Protein AF-A0A933MMJ8-F1 (afdb_monomer_lite)

Structure (mmCIF, N/CA/C/O backbone):
data_AF-A0A933MMJ8-F1
#
_entry.id   AF-A0A933MMJ8-F1
#
loop_
_atom_site.group_PDB
_atom_site.id
_atom_site.type_symbol
_atom_site.label_atom_id
_atom_site.label_alt_id
_atom_site.label_comp_id
_atom_site.label_asym_id
_atom_site.label_entity_id
_atom_site.label_seq_id
_atom_site.pdbx_PDB_ins_code
_atom_site.Cartn_x
_atom_site.Cartn_y
_atom_site.Cartn_z
_atom_site.occupancy
_atom_site.B_iso_or_equiv
_atom_site.auth_seq_id
_atom_site.auth_comp_id
_atom_site.auth_asym_id
_atom_site.auth_atom_id
_atom_site.pdbx_PDB_model_num
ATOM 1 N N . MET A 1 1 ? 19.263 -3.799 -28.743 1.00 62.88 1 MET A N 1
ATOM 2 C CA . MET A 1 1 ? 19.935 -3.629 -27.432 1.00 62.88 1 MET A CA 1
ATOM 3 C C . MET A 1 1 ? 19.256 -2.614 -26.511 1.00 62.88 1 MET A C 1
ATOM 5 O O . MET A 1 1 ? 18.831 -3.026 -25.442 1.00 62.88 1 MET A O 1
ATOM 9 N N . VAL A 1 2 ? 19.117 -1.322 -26.855 1.00 70.44 2 VAL A N 1
ATOM 10 C CA . VAL A 1 2 ? 18.408 -0.352 -25.975 1.00 70.44 2 VAL A CA 1
ATOM 11 C C . VAL A 1 2 ? 16.904 -0.647 -25.903 1.00 70.44 2 VAL A C 1
ATOM 13 O O . VAL A 1 2 ? 16.328 -0.681 -24.820 1.00 70.44 2 VAL A O 1
ATOM 16 N N . THR A 1 3 ? 16.285 -0.968 -27.039 1.00 77.81 3 THR A N 1
ATOM 17 C CA . THR A 1 3 ? 14.854 -1.300 -27.131 1.00 77.81 3 THR A CA 1
ATOM 18 C C . THR A 1 3 ? 14.475 -2.550 -26.331 1.00 77.81 3 THR A C 1
ATOM 20 O O . THR A 1 3 ? 13.428 -2.571 -25.692 1.00 77.81 3 THR A O 1
ATOM 23 N N . ASP A 1 4 ? 15.342 -3.566 -26.303 1.00 85.69 4 ASP A N 1
ATOM 24 C CA . ASP A 1 4 ? 15.097 -4.813 -25.563 1.00 85.69 4 ASP A CA 1
ATOM 25 C C . ASP A 1 4 ? 15.121 -4.577 -24.050 1.00 85.69 4 ASP A C 1
ATOM 27 O O . ASP A 1 4 ? 14.288 -5.106 -23.318 1.00 85.69 4 ASP A O 1
ATOM 31 N N . ARG A 1 5 ? 16.024 -3.703 -23.584 1.00 87.75 5 ARG A N 1
ATOM 32 C CA . ARG A 1 5 ? 16.092 -3.286 -22.177 1.00 87.75 5 ARG A CA 1
ATOM 33 C C . ARG A 1 5 ? 14.879 -2.462 -21.757 1.00 87.75 5 ARG A C 1
ATOM 35 O O . ARG A 1 5 ? 14.356 -2.685 -20.671 1.00 87.75 5 ARG A O 1
ATOM 42 N N . ILE A 1 6 ? 14.412 -1.552 -22.614 1.00 88.38 6 ILE A N 1
ATOM 43 C CA . ILE A 1 6 ? 13.202 -0.758 -22.349 1.00 88.38 6 ILE A CA 1
ATOM 44 C C . ILE A 1 6 ? 11.975 -1.671 -22.245 1.00 88.38 6 ILE A C 1
ATOM 46 O O . ILE A 1 6 ? 11.203 -1.537 -21.300 1.00 88.38 6 ILE A O 1
ATOM 50 N N . ARG A 1 7 ? 11.820 -2.636 -23.161 1.00 88.56 7 ARG A N 1
ATOM 51 C CA . ARG A 1 7 ? 10.717 -3.611 -23.108 1.00 88.56 7 ARG A CA 1
ATOM 52 C C . ARG A 1 7 ? 10.775 -4.482 -21.856 1.00 88.56 7 ARG A C 1
ATOM 54 O O . ARG A 1 7 ? 9.754 -4.658 -21.200 1.00 88.56 7 ARG A O 1
ATOM 61 N N . ALA A 1 8 ? 11.958 -4.984 -21.502 1.00 91.38 8 ALA A N 1
ATOM 62 C CA . ALA A 1 8 ? 12.141 -5.765 -20.282 1.00 91.38 8 ALA A CA 1
ATOM 63 C C . ALA A 1 8 ? 11.770 -4.951 -19.031 1.00 91.38 8 ALA A C 1
ATOM 65 O O . ALA A 1 8 ? 11.016 -5.431 -18.189 1.00 91.38 8 ALA A O 1
ATOM 66 N N . TYR A 1 9 ? 12.223 -3.696 -18.941 1.00 90.25 9 TYR A N 1
ATOM 67 C CA . TYR A 1 9 ? 11.858 -2.795 -17.847 1.00 90.25 9 TYR A CA 1
ATOM 68 C C . TYR A 1 9 ? 10.345 -2.548 -17.772 1.00 90.25 9 TYR A C 1
ATOM 70 O O . TYR A 1 9 ? 9.763 -2.651 -16.697 1.00 90.25 9 TYR A O 1
ATOM 78 N N . GLN A 1 10 ? 9.695 -2.257 -18.902 1.00 89.25 10 GLN A N 1
ATOM 79 C CA . GLN A 1 10 ? 8.247 -2.032 -18.946 1.00 89.25 10 GLN A CA 1
ATOM 80 C C . GLN A 1 10 ? 7.465 -3.267 -18.495 1.00 89.25 10 GLN A C 1
ATOM 82 O O . GLN A 1 10 ? 6.523 -3.127 -17.718 1.00 89.25 10 GLN A O 1
ATOM 87 N N . SER A 1 11 ? 7.881 -4.461 -18.929 1.00 91.94 11 SER A N 1
ATOM 88 C CA . SER A 1 11 ? 7.278 -5.723 -18.494 1.00 91.94 11 SER A CA 1
ATOM 89 C C . SER A 1 11 ? 7.419 -5.915 -16.985 1.00 91.94 11 SER A C 1
ATOM 91 O O . S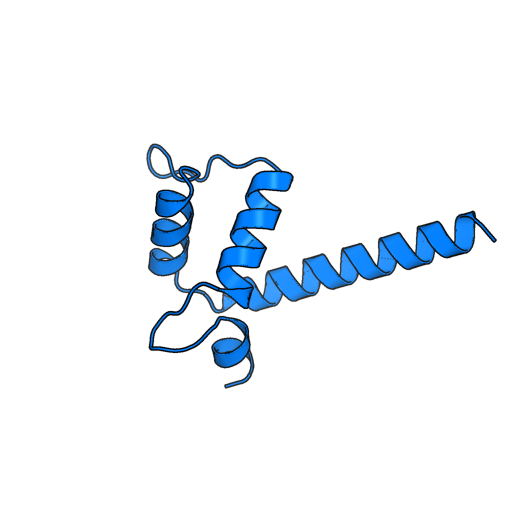ER A 1 11 ? 6.432 -6.197 -16.319 1.00 91.94 11 SER A O 1
ATOM 93 N N . LEU A 1 12 ? 8.618 -5.708 -16.433 1.00 91.88 12 LEU A N 1
ATOM 94 C CA . LEU A 1 12 ? 8.858 -5.834 -14.993 1.00 91.88 12 LEU A CA 1
ATOM 95 C C . LEU A 1 12 ? 8.053 -4.810 -14.187 1.00 91.88 12 LEU A C 1
ATOM 97 O O . LEU A 1 12 ? 7.449 -5.166 -13.180 1.00 91.88 12 LEU A O 1
ATOM 101 N N . ARG A 1 13 ? 7.994 -3.551 -14.643 1.00 86.56 13 ARG A N 1
ATOM 102 C CA . ARG A 1 13 ? 7.186 -2.505 -13.997 1.00 86.56 13 ARG A CA 1
ATOM 103 C C . ARG A 1 13 ? 5.701 -2.862 -14.017 1.00 86.56 13 ARG A C 1
ATOM 105 O O . ARG A 1 13 ? 5.016 -2.635 -13.026 1.00 86.56 13 ARG A O 1
ATOM 112 N N . HIS A 1 14 ? 5.206 -3.407 -15.126 1.00 88.88 14 HIS A N 1
ATOM 113 C CA . HIS A 1 14 ? 3.814 -3.829 -15.242 1.00 88.88 14 HIS A CA 1
ATOM 114 C C . HIS A 1 14 ? 3.489 -4.974 -14.278 1.00 88.88 14 HIS A C 1
ATOM 116 O O . HIS A 1 14 ? 2.582 -4.827 -13.466 1.00 88.88 14 HIS A O 1
ATOM 122 N N . THR A 1 15 ? 4.290 -6.041 -14.287 1.00 91.06 15 THR A N 1
ATOM 123 C CA . THR A 1 15 ? 4.129 -7.169 -13.359 1.00 91.06 15 THR A CA 1
ATOM 124 C C . THR A 1 15 ? 4.228 -6.725 -11.899 1.00 91.06 15 THR A C 1
ATOM 126 O O . THR A 1 15 ? 3.448 -7.178 -11.067 1.00 91.06 15 THR A O 1
ATOM 129 N N . GLY A 1 16 ? 5.134 -5.794 -11.578 1.00 88.31 16 GLY A N 1
ATOM 130 C CA . GLY A 1 16 ? 5.228 -5.208 -10.240 1.00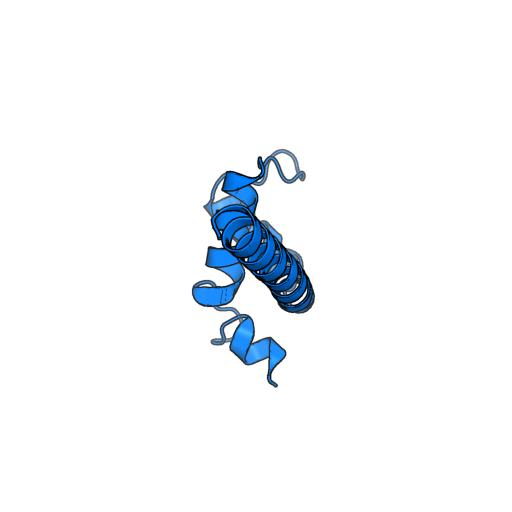 88.31 16 GLY A CA 1
ATOM 131 C C . GLY A 1 16 ? 3.941 -4.493 -9.819 1.00 88.31 16 GLY A C 1
ATOM 132 O O . GLY A 1 16 ? 3.451 -4.723 -8.718 1.00 88.31 16 GLY A O 1
ATOM 133 N N . LYS A 1 17 ? 3.345 -3.686 -10.708 1.00 86.62 17 LYS A N 1
ATOM 134 C CA . LYS A 1 17 ? 2.064 -3.012 -10.435 1.00 86.62 17 LYS A CA 1
ATOM 135 C C . LYS A 1 17 ? 0.919 -4.000 -10.213 1.00 86.62 17 LYS A C 1
ATOM 137 O O . LYS A 1 17 ? 0.123 -3.793 -9.303 1.00 86.62 17 LYS A O 1
ATOM 142 N N . GLU A 1 18 ? 0.836 -5.057 -11.019 1.00 90.38 18 GLU A N 1
ATOM 143 C CA . GLU A 1 18 ? -0.182 -6.102 -10.849 1.00 90.38 18 GLU A CA 1
ATOM 144 C C . GLU A 1 18 ? -0.036 -6.804 -9.497 1.00 90.38 18 GLU A C 1
ATOM 146 O O . GLU A 1 18 ? -1.006 -6.913 -8.751 1.00 90.38 18 GLU A O 1
ATOM 151 N N . PHE A 1 19 ? 1.187 -7.201 -9.143 1.00 89.44 19 PHE A N 1
ATOM 152 C CA . PHE A 1 19 ? 1.470 -7.855 -7.870 1.00 89.44 19 PHE A CA 1
ATOM 153 C C . PHE A 1 19 ? 1.142 -6.963 -6.664 1.00 89.44 19 PHE A C 1
ATOM 155 O O . PHE A 1 19 ? 0.438 -7.399 -5.754 1.00 89.44 19 PHE A O 1
ATOM 162 N N . CYS A 1 20 ? 1.574 -5.697 -6.676 1.00 90.00 20 CYS A N 1
ATOM 163 C CA . CYS A 1 20 ? 1.202 -4.738 -5.633 1.00 90.00 20 CYS A CA 1
ATOM 164 C C . CYS A 1 20 ? -0.321 -4.562 -5.552 1.00 90.00 20 CYS A C 1
ATOM 166 O O . CYS A 1 20 ? -0.875 -4.500 -4.459 1.00 90.00 20 CYS A O 1
ATOM 168 N N . GLY A 1 21 ? -1.012 -4.531 -6.694 1.00 89.31 21 GLY A N 1
ATOM 169 C CA . GLY A 1 21 ? -2.471 -4.474 -6.745 1.00 89.31 21 GLY A CA 1
ATOM 170 C C . GLY A 1 21 ? -3.146 -5.657 -6.046 1.00 89.31 21 GLY A C 1
ATOM 171 O O . GLY A 1 21 ? -4.126 -5.448 -5.335 1.00 89.31 21 GLY A O 1
ATOM 172 N N . GLU A 1 22 ? -2.623 -6.876 -6.200 1.00 91.69 22 GLU A N 1
ATOM 173 C CA . GLU A 1 22 ? -3.126 -8.059 -5.487 1.00 91.69 22 GLU A CA 1
ATOM 174 C C . GLU A 1 22 ? -2.860 -7.987 -3.980 1.00 91.69 22 GLU A C 1
ATOM 176 O O . GLU A 1 22 ? -3.771 -8.248 -3.194 1.00 91.69 22 GLU A O 1
ATOM 181 N N . LEU A 1 23 ? -1.661 -7.564 -3.566 1.00 91.50 23 LEU A N 1
ATOM 182 C CA . LEU A 1 23 ? -1.330 -7.368 -2.151 1.00 91.50 23 LEU A CA 1
ATOM 183 C C . LEU A 1 23 ? -2.286 -6.373 -1.486 1.00 91.50 23 LEU A C 1
ATOM 185 O O . LEU A 1 23 ? -2.856 -6.643 -0.434 1.00 91.50 23 LEU A O 1
ATOM 189 N N . LEU A 1 24 ? -2.536 -5.229 -2.121 1.00 90.56 24 LEU A N 1
ATOM 190 C CA . LEU A 1 24 ? -3.390 -4.195 -1.537 1.00 90.56 24 LEU A CA 1
ATOM 191 C C . LEU A 1 24 ? -4.849 -4.652 -1.328 1.00 90.56 24 LEU A C 1
ATOM 193 O O . LEU A 1 24 ? -5.559 -4.028 -0.541 1.00 90.56 24 LEU A O 1
ATOM 197 N N . LYS A 1 25 ? -5.308 -5.744 -1.962 1.00 91.62 25 LYS A N 1
ATOM 198 C CA . LYS A 1 25 ? -6.663 -6.291 -1.747 1.00 91.62 25 LYS A CA 1
ATOM 199 C C . LYS A 1 25 ? -6.859 -6.924 -0.373 1.00 91.62 25 LYS A C 1
ATOM 201 O O . LYS A 1 25 ? -8.001 -6.988 0.077 1.00 91.62 25 LYS A O 1
ATOM 206 N N . VAL A 1 26 ? -5.795 -7.393 0.286 1.00 93.12 26 VAL A N 1
ATOM 207 C CA . VAL A 1 26 ? -5.915 -7.973 1.638 1.00 93.12 26 VAL A CA 1
ATOM 208 C C . VAL A 1 26 ? -6.051 -6.904 2.719 1.00 93.12 26 VAL A C 1
ATOM 210 O O . VAL A 1 26 ? -6.368 -7.211 3.865 1.00 93.12 26 VAL A O 1
ATOM 213 N N . ILE A 1 27 ? -5.823 -5.640 2.363 1.00 94.12 27 ILE A N 1
ATOM 214 C CA . ILE A 1 27 ? -5.810 -4.538 3.311 1.00 94.12 27 I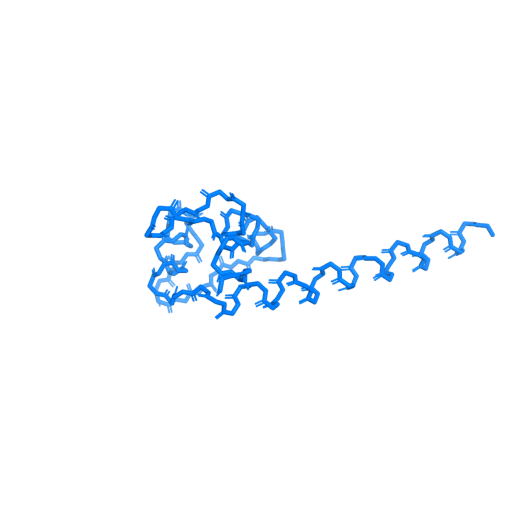LE A CA 1
ATOM 215 C C . ILE A 1 27 ? -7.247 -4.110 3.638 1.00 94.12 27 ILE A C 1
ATOM 217 O O . ILE A 1 27 ? -7.999 -3.711 2.742 1.00 94.12 27 ILE A O 1
ATOM 221 N N . PRO A 1 28 ? -7.626 -4.094 4.927 1.00 95.38 28 PRO A N 1
ATOM 222 C CA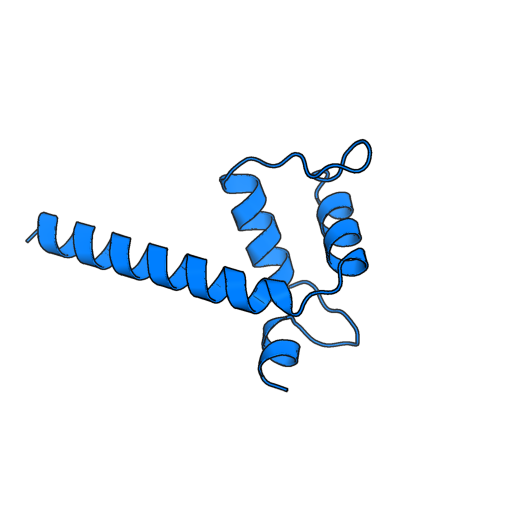 . PRO A 1 28 ? -8.895 -3.531 5.357 1.00 95.38 28 PRO A CA 1
ATOM 223 C C . PRO A 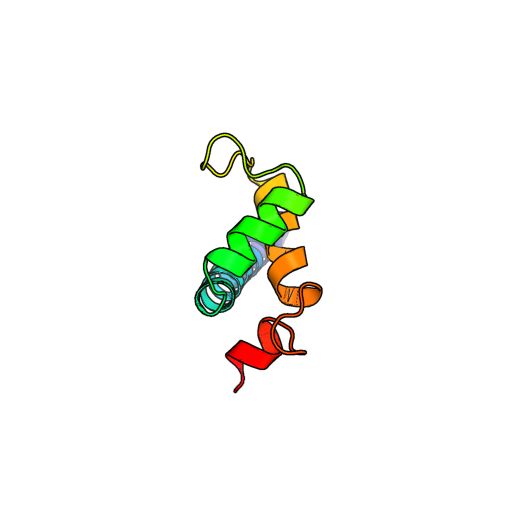1 28 ? -9.042 -2.052 4.973 1.00 95.38 28 PRO A C 1
ATOM 225 O O . PRO A 1 28 ? -8.099 -1.255 5.024 1.00 95.38 28 PRO A O 1
ATOM 228 N N . LYS A 1 29 ? -10.264 -1.656 4.608 1.00 94.25 29 LYS A N 1
ATOM 229 C CA . LYS A 1 29 ? -10.555 -0.295 4.131 1.00 94.25 29 LYS A CA 1
ATOM 230 C C . LYS A 1 29 ? -10.241 0.780 5.173 1.00 94.25 29 LYS A C 1
ATOM 232 O O . LYS A 1 29 ? -9.780 1.858 4.818 1.00 94.25 29 LYS A O 1
ATOM 237 N N . ASP A 1 30 ? -10.528 0.523 6.439 1.00 95.81 30 ASP A N 1
ATOM 238 C CA . ASP A 1 30 ? -10.242 1.429 7.550 1.00 95.81 30 ASP A CA 1
ATOM 239 C C . ASP A 1 30 ? -8.734 1.628 7.751 1.00 95.81 30 ASP A C 1
ATOM 241 O O . ASP A 1 30 ? -8.289 2.766 7.914 1.00 95.81 30 ASP A O 1
ATOM 245 N N . VAL A 1 31 ? -7.939 0.560 7.628 1.00 96.56 31 VAL A N 1
ATOM 246 C CA . VAL A 1 31 ? -6.472 0.649 7.626 1.00 96.56 31 VAL A CA 1
ATOM 247 C C . VAL A 1 31 ? -6.012 1.526 6.462 1.00 96.56 31 VAL A C 1
ATOM 249 O O . VAL A 1 31 ? -5.270 2.481 6.690 1.00 96.56 31 VAL A O 1
ATOM 252 N N . PHE A 1 32 ? -6.533 1.291 5.254 1.00 95.81 32 PHE A N 1
ATOM 253 C CA . PHE A 1 32 ? -6.228 2.108 4.076 1.00 95.81 32 PHE A CA 1
ATOM 254 C C . PHE A 1 32 ? -6.537 3.586 4.277 1.00 95.81 32 PHE A C 1
ATOM 256 O O . PHE A 1 32 ? -5.678 4.438 4.051 1.00 95.81 32 PHE A O 1
ATOM 263 N N . VAL A 1 33 ? -7.745 3.896 4.742 1.00 96.06 33 VAL A N 1
ATOM 264 C CA . VAL A 1 33 ? -8.159 5.277 4.991 1.00 96.06 33 VAL A CA 1
ATOM 265 C C . VAL A 1 33 ? -7.276 5.920 6.056 1.00 96.06 33 VAL A C 1
ATOM 267 O O . VAL A 1 33 ? -6.820 7.040 5.846 1.00 96.06 33 VAL A O 1
ATOM 270 N N . SER A 1 34 ? -6.979 5.221 7.156 1.00 96.62 34 SER A N 1
ATOM 271 C CA . SER A 1 34 ? -6.133 5.768 8.224 1.00 96.62 34 SER A CA 1
ATOM 272 C C . SER A 1 34 ? -4.722 6.096 7.730 1.00 96.62 34 SER A C 1
ATOM 274 O O . SER A 1 34 ? -4.202 7.170 8.018 1.00 96.62 34 SER A O 1
ATOM 276 N N . THR A 1 35 ? -4.122 5.232 6.909 1.00 96.50 35 THR A N 1
ATOM 277 C CA . THR A 1 35 ? -2.789 5.482 6.351 1.00 96.50 35 THR A CA 1
ATOM 278 C C . THR A 1 35 ? -2.810 6.594 5.304 1.00 96.50 35 THR A C 1
ATOM 280 O O . THR A 1 35 ? -1.940 7.461 5.318 1.00 96.50 35 THR A O 1
ATOM 283 N N . ALA A 1 36 ? -3.833 6.653 4.447 1.00 96.62 36 ALA A N 1
ATOM 284 C CA . ALA A 1 36 ? -3.993 7.767 3.513 1.00 96.62 36 ALA A CA 1
ATOM 285 C C . ALA A 1 36 ? -4.203 9.110 4.243 1.00 96.62 36 ALA A C 1
ATOM 287 O O . ALA A 1 36 ? -3.715 10.143 3.788 1.00 96.62 36 ALA A O 1
ATOM 288 N N . GLN A 1 37 ? -4.891 9.113 5.390 1.00 96.69 37 GLN A N 1
ATOM 289 C CA . GLN A 1 37 ? -5.031 10.292 6.251 1.00 96.69 37 GLN A CA 1
ATOM 290 C C . GLN A 1 37 ? -3.697 10.713 6.879 1.00 96.69 37 GLN A C 1
ATOM 292 O O . GLN A 1 37 ? -3.383 11.901 6.859 1.00 96.69 37 GLN A O 1
ATOM 297 N N . GLU A 1 38 ? -2.899 9.764 7.384 1.00 96.00 38 GLU A N 1
ATOM 298 C CA . GLU A 1 38 ? -1.555 10.021 7.933 1.00 96.00 38 GLU A CA 1
ATOM 299 C C . GLU A 1 38 ? -0.633 10.698 6.903 1.00 96.00 38 GLU A C 1
ATOM 301 O O . GLU A 1 38 ? 0.156 11.570 7.262 1.00 96.00 38 GLU A O 1
ATOM 306 N N . LEU A 1 39 ? -0.771 10.345 5.621 1.00 95.62 39 LEU A N 1
ATOM 307 C CA . LEU A 1 39 ? -0.018 10.946 4.514 1.00 95.62 39 LEU A CA 1
ATOM 308 C C . LEU A 1 39 ? -0.655 12.232 3.950 1.00 95.62 39 LEU A C 1
ATOM 310 O O . LEU A 1 39 ? -0.111 12.838 3.033 1.00 95.62 39 LEU A O 1
ATOM 314 N N . GLY A 1 40 ? -1.809 12.667 4.467 1.00 96.19 40 GLY A N 1
ATOM 315 C CA . GLY A 1 40 ? -2.522 13.848 3.964 1.00 96.19 40 GLY A CA 1
ATOM 316 C C . GLY A 1 40 ? -3.200 13.658 2.598 1.00 96.19 40 GLY A C 1
ATOM 317 O O . GLY A 1 40 ? -3.641 14.640 1.993 1.00 96.19 40 GLY A O 1
ATOM 318 N N . LEU A 1 41 ? -3.319 12.410 2.139 1.00 96.81 41 LEU A N 1
ATOM 319 C CA . LEU A 1 41 ? -3.901 12.011 0.853 1.00 96.81 41 LEU A CA 1
ATOM 320 C C . LEU A 1 41 ? -5.412 11.762 0.932 1.00 96.81 41 LEU A C 1
ATOM 322 O O . LEU A 1 41 ? -6.062 11.576 -0.089 1.00 96.81 41 LEU A O 1
ATOM 326 N N . TRP A 1 42 ? -6.011 11.758 2.123 1.00 97.19 42 TRP A N 1
ATOM 327 C CA . TRP A 1 42 ? -7.454 11.566 2.292 1.00 97.19 42 TRP A CA 1
ATOM 328 C C . TRP A 1 42 ? -8.144 12.868 2.701 1.00 97.19 42 TRP A C 1
ATOM 330 O O . TRP A 1 42 ? -7.942 13.372 3.808 1.00 97.19 42 TRP A O 1
ATOM 340 N N . LYS A 1 43 ? -8.985 13.423 1.822 1.00 94.06 43 LYS A N 1
ATOM 341 C CA . LYS A 1 43 ? -9.673 14.706 2.035 1.00 94.06 43 LYS A CA 1
ATOM 342 C C . LYS A 1 43 ? -11.143 14.587 1.675 1.00 94.06 43 LYS A C 1
ATOM 344 O O . LYS A 1 43 ? -11.487 14.028 0.642 1.00 94.06 43 LYS A O 1
ATOM 349 N N . SER A 1 44 ? -12.017 15.117 2.530 1.00 94.31 44 SER A N 1
ATOM 350 C CA . SER A 1 44 ? -13.471 15.126 2.296 1.00 94.31 44 SER A CA 1
ATOM 351 C C . SER A 1 44 ? -14.040 13.756 1.897 1.00 94.31 44 SER A C 1
ATOM 353 O O . SER A 1 44 ? -14.914 13.669 1.041 1.00 94.31 44 SER A O 1
ATOM 355 N N . ASN A 1 45 ? -13.541 12.687 2.528 1.00 92.81 45 ASN A N 1
ATOM 356 C CA . ASN A 1 45 ? -13.926 11.299 2.258 1.00 92.81 45 ASN A CA 1
ATOM 357 C C . ASN A 1 45 ? -13.538 10.760 0.864 1.00 92.81 45 ASN A C 1
ATOM 359 O O . ASN A 1 45 ? -14.155 9.815 0.373 1.00 92.81 45 ASN A O 1
ATOM 363 N N . VAL A 1 46 ? -12.522 11.352 0.232 1.00 94.44 46 VAL A N 1
ATOM 364 C CA . VAL A 1 46 ? -11.993 10.945 -1.073 1.00 94.44 46 VAL A CA 1
ATOM 365 C C . VAL A 1 46 ? -10.467 10.856 -1.002 1.00 94.44 46 VAL A C 1
ATOM 367 O O . VAL A 1 46 ? -9.820 11.648 -0.310 1.00 94.44 46 VAL A O 1
ATOM 370 N N . LEU A 1 47 ? -9.889 9.898 -1.729 1.00 93.56 47 LEU A N 1
ATOM 371 C CA . LEU A 1 47 ? -8.450 9.838 -1.968 1.00 93.56 47 LEU A CA 1
ATOM 372 C C . LEU A 1 47 ? -8.062 10.906 -2.998 1.00 93.56 47 LEU A C 1
ATOM 374 O O . LEU A 1 47 ? -8.568 10.911 -4.118 1.00 93.56 47 LEU A O 1
ATOM 378 N N . VAL A 1 48 ? -7.163 11.800 -2.611 1.00 95.19 48 VAL A N 1
ATOM 379 C CA . VAL A 1 48 ? -6.588 12.852 -3.445 1.00 95.19 48 VAL A CA 1
ATOM 380 C C . VAL A 1 48 ? -5.090 12.577 -3.535 1.00 95.19 48 VAL A C 1
ATOM 382 O O . VAL A 1 48 ? -4.333 12.994 -2.663 1.00 95.19 48 VAL A O 1
ATOM 385 N N . ALA A 1 49 ? -4.702 11.829 -4.562 1.00 93.75 49 ALA A N 1
ATOM 386 C CA . ALA A 1 49 ? -3.337 11.378 -4.812 1.00 93.75 49 ALA A CA 1
ATOM 387 C C . ALA A 1 49 ? -3.078 11.366 -6.325 1.00 93.75 49 ALA A C 1
ATOM 389 O O . ALA A 1 49 ? -3.965 10.988 -7.098 1.00 93.75 49 ALA A O 1
ATOM 390 N N . ASP A 1 50 ? -1.886 11.786 -6.745 1.00 93.88 50 ASP A N 1
ATOM 391 C CA . ASP A 1 50 ? -1.395 11.535 -8.102 1.00 93.88 50 ASP A CA 1
ATOM 392 C C . ASP A 1 50 ? -0.713 10.151 -8.214 1.00 93.88 50 ASP A C 1
ATOM 394 O O . ASP A 1 50 ? -0.778 9.339 -7.286 1.00 93.88 50 ASP A O 1
ATOM 398 N N . GLU A 1 51 ? -0.103 9.823 -9.363 1.00 87.12 51 GLU A N 1
ATOM 399 C CA . GLU A 1 51 ? 0.573 8.522 -9.536 1.00 87.12 51 GLU A CA 1
ATOM 400 C C . GLU A 1 51 ? 1.725 8.341 -8.532 1.00 87.12 51 GLU A C 1
ATOM 402 O O . GLU A 1 51 ? 1.873 7.254 -7.979 1.00 87.12 51 GLU A O 1
ATOM 407 N N . GLY A 1 52 ? 2.497 9.394 -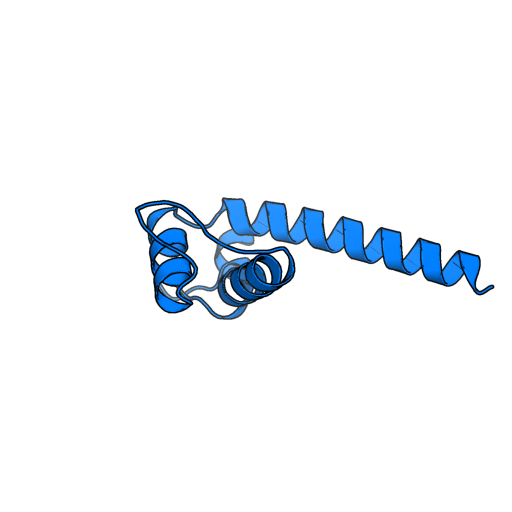8.246 1.00 89.56 52 GLY A N 1
ATOM 408 C CA . GLY A 1 52 ? 3.625 9.323 -7.317 1.00 89.56 52 GLY A CA 1
ATOM 409 C C . GLY A 1 52 ? 3.172 9.167 -5.867 1.00 89.56 52 GLY A C 1
ATOM 410 O O . GLY A 1 52 ? 3.704 8.330 -5.140 1.00 89.56 52 GLY A O 1
ATOM 411 N N . ASP A 1 53 ? 2.142 9.910 -5.466 1.00 93.44 53 ASP A N 1
ATOM 412 C CA . ASP A 1 53 ? 1.519 9.773 -4.147 1.00 93.44 53 ASP A CA 1
ATOM 413 C C . ASP A 1 53 ? 0.933 8.369 -3.942 1.00 93.44 53 ASP A C 1
ATOM 415 O O . ASP A 1 53 ? 1.021 7.794 -2.855 1.00 93.44 53 ASP A O 1
ATOM 419 N N . THR A 1 54 ? 0.339 7.805 -4.997 1.00 90.56 54 THR A N 1
ATOM 420 C CA . THR A 1 54 ? -0.243 6.459 -4.960 1.00 90.56 54 THR A CA 1
ATOM 421 C C . THR A 1 54 ? 0.840 5.392 -4.804 1.00 90.56 54 THR A C 1
ATOM 423 O O . THR A 1 54 ? 0.644 4.459 -4.026 1.00 90.56 54 THR A O 1
ATOM 426 N N . ASP A 1 55 ? 1.985 5.543 -5.477 1.00 90.06 55 ASP A N 1
ATOM 427 C CA . ASP A 1 55 ? 3.134 4.642 -5.327 1.00 90.06 55 ASP A CA 1
ATOM 428 C C . ASP A 1 55 ? 3.689 4.696 -3.885 1.00 90.06 55 ASP A C 1
ATOM 430 O O . ASP A 1 55 ? 3.892 3.653 -3.263 1.00 90.06 55 ASP A O 1
ATOM 434 N N . ILE A 1 56 ? 3.830 5.892 -3.295 1.00 92.94 56 ILE A N 1
ATOM 435 C CA . ILE A 1 56 ? 4.270 6.057 -1.894 1.00 92.94 56 ILE A CA 1
ATOM 436 C C . ILE A 1 56 ? 3.275 5.420 -0.919 1.00 92.94 56 ILE A C 1
ATOM 438 O O . ILE A 1 56 ? 3.674 4.736 0.028 1.00 92.94 56 ILE A O 1
ATOM 442 N N . LEU A 1 57 ? 1.975 5.643 -1.129 1.00 94.94 57 LEU A N 1
ATOM 443 C CA . LEU A 1 57 ? 0.936 5.033 -0.309 1.00 94.94 57 LEU A CA 1
ATOM 444 C C . LEU A 1 57 ? 0.986 3.505 -0.420 1.00 94.94 57 LEU A C 1
ATOM 446 O O . LEU A 1 57 ? 0.914 2.831 0.604 1.00 94.94 57 LEU A O 1
ATOM 450 N N . ALA A 1 58 ? 1.141 2.957 -1.627 1.00 93.19 58 ALA A N 1
ATOM 451 C CA . ALA A 1 58 ? 1.253 1.519 -1.843 1.00 93.19 58 ALA A CA 1
ATOM 452 C C . ALA A 1 58 ? 2.468 0.929 -1.115 1.00 93.19 58 ALA A C 1
ATOM 454 O O . ALA A 1 58 ? 2.310 -0.043 -0.379 1.00 93.19 58 ALA A O 1
ATOM 455 N N . ASP A 1 59 ? 3.644 1.545 -1.236 1.00 93.19 59 ASP A N 1
ATOM 456 C CA . ASP A 1 59 ? 4.861 1.082 -0.561 1.00 93.19 59 ASP A CA 1
ATOM 457 C C . ASP A 1 59 ? 4.714 1.125 0.964 1.00 93.19 59 ASP A C 1
ATOM 459 O O . ASP A 1 59 ? 4.963 0.125 1.647 1.00 93.19 59 ASP A O 1
ATOM 463 N N . ARG A 1 60 ? 4.215 2.244 1.509 1.00 94.62 60 ARG A N 1
ATOM 464 C CA . ARG A 1 60 ? 3.944 2.379 2.948 1.00 94.62 60 ARG A CA 1
ATOM 465 C C . ARG A 1 60 ? 3.005 1.280 3.432 1.00 94.62 60 ARG A C 1
ATOM 467 O O . ARG A 1 60 ? 3.200 0.751 4.524 1.00 94.62 60 ARG A O 1
ATOM 474 N N . MET A 1 61 ? 1.987 0.955 2.645 1.00 95.50 61 MET A N 1
ATOM 475 C CA . MET A 1 61 ? 0.975 -0.043 2.979 1.00 95.50 61 MET A CA 1
ATOM 476 C C . MET A 1 61 ? 1.499 -1.472 2.883 1.00 95.50 61 MET A C 1
ATOM 478 O O . MET A 1 61 ? 1.154 -2.302 3.721 1.00 95.50 61 MET A O 1
ATOM 482 N N . ILE A 1 62 ? 2.345 -1.754 1.894 1.00 94.19 62 ILE A N 1
ATOM 483 C CA . ILE A 1 62 ? 2.880 -3.092 1.661 1.00 94.19 62 ILE A CA 1
ATOM 484 C C . ILE A 1 62 ? 3.957 -3.442 2.692 1.00 94.19 62 ILE A C 1
ATOM 486 O O . ILE A 1 62 ? 3.906 -4.516 3.297 1.00 94.19 62 ILE A O 1
ATOM 490 N N . TYR A 1 63 ? 4.917 -2.540 2.902 1.00 92.81 63 TYR A N 1
ATOM 491 C CA . TYR A 1 63 ? 6.155 -2.865 3.613 1.00 92.81 63 TYR A CA 1
ATOM 492 C C . TYR A 1 63 ? 6.174 -2.384 5.065 1.00 92.81 63 TYR A C 1
ATOM 494 O O . TYR A 1 63 ? 6.705 -3.077 5.935 1.00 92.81 63 TYR A O 1
ATOM 502 N N . ASP A 1 64 ? 5.570 -1.231 5.354 1.00 93.50 64 ASP A N 1
ATOM 503 C CA . ASP A 1 64 ? 5.809 -0.548 6.627 1.00 93.50 64 ASP A CA 1
ATOM 504 C C . ASP A 1 64 ? 4.585 -0.515 7.556 1.00 93.50 64 ASP A C 1
ATOM 506 O O . ASP A 1 64 ? 4.726 -0.458 8.784 1.00 93.50 64 ASP A O 1
ATOM 510 N N . ARG A 1 65 ? 3.366 -0.439 7.008 1.00 95.31 65 ARG A N 1
ATOM 511 C CA . ARG A 1 65 ? 2.134 -0.364 7.801 1.00 95.31 65 ARG A CA 1
ATOM 512 C C . ARG A 1 65 ? 1.861 -1.739 8.381 1.00 95.31 65 ARG A C 1
ATOM 514 O O . ARG A 1 65 ? 1.690 -2.713 7.657 1.00 95.31 65 ARG A O 1
ATOM 521 N N . ARG A 1 66 ? 1.780 -1.793 9.709 1.00 95.25 66 ARG A N 1
ATOM 522 C CA . ARG A 1 66 ? 1.380 -2.998 10.426 1.00 95.25 66 ARG A CA 1
ATOM 523 C C . ARG A 1 66 ? -0.045 -2.869 10.931 1.00 95.25 66 ARG A C 1
ATOM 525 O O . ARG A 1 66 ? -0.387 -1.855 11.539 1.00 95.25 66 ARG A O 1
ATOM 532 N N . TRP A 1 67 ? -0.837 -3.911 10.722 1.00 94.50 67 TRP A N 1
ATOM 533 C CA . TRP A 1 67 ? -2.118 -4.105 11.392 1.00 94.50 67 TRP A CA 1
ATOM 534 C C . TRP A 1 67 ? -2.170 -5.533 11.925 1.00 94.50 67 TRP A C 1
ATOM 536 O O . TRP A 1 67 ? -1.622 -6.455 11.320 1.00 94.50 67 TRP A O 1
ATOM 546 N N . ASP A 1 68 ? -2.705 -5.688 13.133 1.00 93.69 68 ASP A N 1
ATOM 547 C CA . ASP A 1 68 ? -2.657 -6.950 13.883 1.00 93.69 68 ASP A CA 1
ATOM 548 C C . ASP A 1 68 ? -1.231 -7.523 14.031 1.00 93.69 68 ASP A C 1
ATOM 550 O O . ASP A 1 68 ? -1.002 -8.730 14.051 1.00 93.69 68 ASP A O 1
ATOM 554 N N . GLY A 1 69 ? -0.242 -6.626 14.125 1.00 94.62 69 GLY A N 1
ATOM 555 C CA . GLY A 1 69 ? 1.175 -6.960 14.299 1.00 94.62 69 GLY A CA 1
ATOM 556 C C . GLY A 1 69 ? 1.915 -7.390 13.027 1.00 94.62 69 GLY A C 1
ATOM 557 O O . GLY A 1 69 ? 3.140 -7.536 13.084 1.00 94.62 69 GLY A O 1
ATOM 558 N N . ARG A 1 70 ? 1.218 -7.528 11.893 1.00 94.62 70 ARG A N 1
ATOM 559 C CA . ARG A 1 70 ? 1.761 -8.042 10.627 1.00 94.62 70 ARG A CA 1
ATOM 560 C C . ARG A 1 70 ? 1.777 -6.993 9.516 1.00 94.62 70 ARG A C 1
ATOM 562 O O . ARG A 1 70 ? 0.971 -6.064 9.534 1.00 94.62 70 ARG A O 1
ATOM 569 N N . SER A 1 71 ? 2.706 -7.136 8.574 1.00 94.44 71 SER A N 1
ATOM 570 C CA . SER A 1 71 ? 2.749 -6.384 7.314 1.00 94.44 71 SER A CA 1
ATOM 571 C C . SER A 1 71 ? 1.749 -6.937 6.296 1.00 94.44 71 SER A C 1
ATOM 573 O O . SER A 1 71 ? 1.179 -8.012 6.483 1.00 94.44 71 SER A O 1
ATOM 575 N N . CYS A 1 72 ? 1.570 -6.231 5.179 1.00 94.50 72 CYS A N 1
ATOM 576 C CA . CYS A 1 72 ? 0.702 -6.702 4.104 1.00 94.50 72 CYS A CA 1
ATOM 577 C C . CYS A 1 72 ? 1.158 -8.030 3.504 1.00 94.50 72 CYS A C 1
ATOM 579 O O . CYS A 1 72 ? 0.341 -8.922 3.295 1.00 94.50 72 CYS A O 1
ATOM 581 N N . ILE A 1 73 ? 2.466 -8.188 3.297 1.00 93.31 73 ILE A N 1
ATOM 582 C CA . ILE A 1 73 ? 3.042 -9.428 2.765 1.00 93.31 73 ILE A CA 1
ATOM 583 C C . ILE A 1 73 ? 2.755 -10.599 3.714 1.00 93.31 73 ILE A C 1
ATOM 585 O O . ILE A 1 73 ? 2.308 -11.651 3.273 1.00 93.31 73 ILE A O 1
ATOM 589 N N . GLU A 1 74 ? 2.917 -10.399 5.024 1.00 93.06 74 GLU A N 1
ATOM 590 C CA . GLU A 1 74 ? 2.656 -11.438 6.032 1.00 93.06 74 GLU A CA 1
ATOM 591 C C . GLU A 1 74 ? 1.168 -11.821 6.140 1.00 93.06 74 GLU A C 1
ATOM 593 O O . GLU A 1 74 ? 0.850 -12.935 6.551 1.00 93.06 74 GLU A O 1
ATOM 598 N N . HIS A 1 75 ? 0.247 -10.912 5.806 1.00 91.25 75 HIS A N 1
ATOM 599 C CA . HIS A 1 75 ? -1.185 -11.222 5.698 1.00 91.25 75 HIS A CA 1
ATOM 600 C C . HIS A 1 75 ? -1.539 -11.922 4.389 1.00 91.25 75 HIS A C 1
ATOM 602 O O . HIS A 1 75 ? -2.476 -12.708 4.359 1.00 91.25 75 HIS A O 1
ATOM 608 N N . PHE A 1 76 ? -0.808 -11.640 3.314 1.00 88.69 76 PHE A N 1
ATOM 609 C CA . PHE A 1 76 ? -1.033 -12.250 2.007 1.00 88.69 76 PHE A CA 1
ATOM 610 C C . PHE A 1 76 ? -0.532 -13.699 1.929 1.00 88.69 76 PHE A C 1
ATOM 612 O O . PHE A 1 76 ? -1.114 -14.516 1.221 1.00 88.69 76 PHE A O 1
ATOM 619 N N . GLU A 1 77 ? 0.549 -14.022 2.641 1.00 85.38 77 GLU A N 1
ATOM 620 C CA . GLU A 1 77 ? 1.129 -15.372 2.679 1.00 85.38 77 GLU A CA 1
ATOM 621 C C . GLU A 1 77 ? 0.409 -16.343 3.638 1.00 85.38 77 GLU A C 1
ATOM 623 O O . GLU A 1 77 ? 0.668 -17.548 3.577 1.00 85.38 77 GLU A O 1
ATOM 628 N N . ALA A 1 78 ? -0.450 -15.837 4.532 1.00 71.44 78 ALA A N 1
ATOM 629 C CA . ALA A 1 78 ? -1.109 -16.594 5.605 1.00 71.44 78 ALA A CA 1
ATOM 630 C C . ALA A 1 78 ? -2.479 -17.162 5.202 1.00 71.44 78 ALA A C 1
ATOM 632 O O . ALA A 1 78 ? -2.784 -18.286 5.668 1.00 71.44 78 ALA A O 1
#

Sequence (78 aa):
MVTDRIRAYQSLRHTGKEFCGELLKVIPKDVFVSTAQELGLWKSNVLVADEGDTDILADRMIYDRRWDGRSCIEHFEA

pLDDT: mean 91.53, std 5.79, range [62.88, 97.19]

Secondary structure (DSSP, 8-state):
-HHHHHHHHHHHHHHHHHHHHHHHTTS-HHHHHHHHHHTT-EETTEE---HHHHHHHHHIIIII--BTTB-HHHHH--

Foldseek 3Di:
DVVVVVVVVVVVVVVVVVVLVVLCVLDDPVLLQVLCVVVVQADPNDGNDDPVRVVVSSCCQAPPDDDPNDGSVRSVVD

Radius of gyration: 14.77 Å; chains: 1; bounding box: 34×32×42 Å